Protein AF-A0A2G9UM09-F1 (afdb_monomer)

Nearest PDB structures (foldseek):
  7uai-assembly1_D  TM=9.291E-01  e=3.050E-06  Homo sapiens
  7uac-assembly1_H  TM=8.996E-01  e=2.852E-06  Homo sapiens
  7uab-assembly1_H  TM=9.029E-01  e=4.873E-06  Homo sapiens
  3vtg-assembly1_A  TM=8.984E-01  e=4.873E-06  Oryzias latipes
  3lqb-assembly1_A  TM=8.864E-01  e=7.283E-06  Danio rerio

pLDDT: mean 82.24, std 21.78, range [25.97, 97.69]

InterPro domains:
  IPR001506 Peptidase M12A [PF01400] (2-87)
  IPR001506 Peptidase M12A [PR00480] (36-51)
  IPR001506 Peptidase M12A [PR00480] (75-88)
  IPR001506 Peptidase M12A [PS51864] (1-90)
  IPR024079 Metallopeptidase, catalytic domain superfamily [G3DSA:3.40.390.10] (1-92)

Mean predicted aligned error: 9.65 Å

Radius of gyration: 18.2 Å; Cα contacts (8 Å, |Δi|>4): 212; chains: 1; bounding box: 43×42×45 Å

Organism: Teladorsagia circumcincta (NCBI:txid45464)

Secondary structure (DSSP, 8-state):
---TTGGGTEEE-GGGB-GGG-SPPP-TT---TTPPP-TT-TTSPPTTTTBS-SSS-SEEESSGGGTTTTT-SS--HHHHHHHHHHTT-GGGS-TTTS----TT-EEETTEEEEEEPPTTEESTTS-EE--TT-S--SS-------HHHHHHSS---

Solvent-accessible surface area (backbone atoms only — not comparable to full-atom values): 9422 Å² total; per-residue (Å²): 96,49,51,65,67,37,77,82,49,37,50,72,40,68,93,32,43,34,80,94,58,68,70,72,72,65,38,77,91,61,81,61,86,92,53,78,90,60,52,42,21,50,76,18,64,30,33,51,75,54,27,66,46,93,92,48,61,19,36,44,43,75,58,63,88,45,47,81,35,26,39,28,92,42,84,29,64,65,52,53,54,48,53,31,58,76,71,56,37,61,72,67,35,54,85,89,78,35,42,76,39,34,84,85,21,42,53,26,65,92,42,33,71,28,33,45,47,43,92,66,35,24,64,51,34,22,79,37,72,48,75,78,80,78,71,85,74,93,85,74,85,91,70,77,76,51,79,60,53,63,66,67,68,48,82,90,122

Foldseek 3Di:
DQALCCVVWKDFDLVFFDPVCNPRRHNPPDDQVPFDDFQQACPFAAQARGGPDPVHGRMATPPNVSNVSGNHNDHFPSNVVVVCVVVVLLVLADPVPFAAAPPPWGQDSVHRQATDEHPQFDDRRRPDGPPPVPPDDPDDDDDDPPPVNVVVPPPDD

Sequence (157 aa):
MSRQDRDKFIVLNYANFKSSYHEKPLKEGTQTFDLPYDYGSIMHYGVWSVSISKTQPAMMPFDLDYGYTLGSPFVSFIDLAMVNALYGCKEMCDSATSVDCKMRGFPNPRNCSKCVCPGGYGGDQCTERNNNHTSELPGGETGSPSDEYQKNHHPKY

Structure (mmCIF, N/CA/C/O backbone):
data_AF-A0A2G9UM09-F1
#
_entry.id   AF-A0A2G9UM09-F1
#
loop_
_atom_site.group_PDB
_atom_site.id
_atom_site.type_symbol
_atom_site.label_atom_id
_atom_site.label_alt_id
_atom_site.label_comp_id
_atom_site.label_asym_id
_atom_site.label_entity_id
_atom_site.label_seq_id
_atom_site.pdbx_PDB_ins_code
_atom_site.Cartn_x
_atom_site.Cartn_y
_atom_site.Cartn_z
_atom_site.occupancy
_atom_site.B_iso_or_equiv
_atom_site.auth_seq_id
_atom_site.auth_comp_id
_atom_site.auth_asym_id
_atom_site.auth_atom_id
_atom_site.pdbx_PDB_model_num
ATOM 1 N N . MET A 1 1 ? 9.359 -4.436 -3.159 1.00 77.00 1 MET A N 1
ATOM 2 C CA . MET A 1 1 ? 9.886 -5.250 -4.287 1.00 77.00 1 MET A CA 1
ATOM 3 C C . MET A 1 1 ? 10.410 -6.645 -3.892 1.00 77.00 1 MET A C 1
ATOM 5 O O . MET A 1 1 ? 10.414 -7.513 -4.746 1.00 77.00 1 MET A O 1
ATOM 9 N N . SER A 1 2 ? 10.853 -6.927 -2.658 1.00 85.12 2 SER A N 1
ATOM 10 C CA . SER A 1 2 ? 11.489 -8.229 -2.321 1.00 85.12 2 SER A CA 1
ATOM 11 C C . SER A 1 2 ? 10.539 -9.348 -1.866 1.00 85.12 2 SER A C 1
ATOM 13 O O . SER A 1 2 ? 11.003 -10.433 -1.536 1.00 85.12 2 SER A O 1
ATOM 15 N N . ARG A 1 3 ? 9.219 -9.119 -1.859 1.00 88.38 3 ARG A N 1
ATOM 16 C CA . ARG A 1 3 ? 8.241 -10.141 -1.452 1.00 88.38 3 ARG A CA 1
ATOM 17 C C . ARG A 1 3 ? 8.334 -11.397 -2.327 1.00 88.38 3 ARG A C 1
ATOM 19 O O . ARG A 1 3 ? 8.540 -11.301 -3.541 1.00 88.38 3 ARG A O 1
ATOM 26 N N . GLN A 1 4 ? 8.109 -12.559 -1.716 1.00 89.12 4 GLN A N 1
ATOM 27 C CA . GLN A 1 4 ? 8.103 -13.858 -2.400 1.00 89.12 4 GLN A CA 1
ATOM 28 C C . GLN A 1 4 ? 7.100 -13.948 -3.560 1.00 89.12 4 GLN A C 1
ATOM 30 O O . GLN A 1 4 ? 7.373 -14.593 -4.570 1.00 89.12 4 GLN A O 1
ATOM 35 N N . ASP A 1 5 ? 5.966 -13.258 -3.443 1.00 90.31 5 ASP A N 1
ATOM 36 C CA . ASP A 1 5 ? 4.862 -13.264 -4.400 1.00 90.31 5 ASP A CA 1
ATOM 37 C C . ASP A 1 5 ? 4.930 -12.134 -5.441 1.00 90.31 5 ASP A C 1
ATOM 39 O O . ASP A 1 5 ? 4.023 -12.027 -6.263 1.00 90.31 5 ASP A O 1
ATOM 43 N N . ARG A 1 6 ? 6.001 -11.320 -5.463 1.00 92.12 6 ARG A N 1
ATOM 44 C CA . ARG A 1 6 ? 6.117 -10.145 -6.354 1.00 92.12 6 ARG A CA 1
ATOM 45 C C . ARG A 1 6 ? 5.910 -10.467 -7.836 1.00 92.12 6 ARG A C 1
ATOM 47 O O . ARG A 1 6 ? 5.383 -9.638 -8.565 1.00 92.12 6 ARG A O 1
ATOM 54 N N . ASP A 1 7 ? 6.316 -11.659 -8.277 1.00 92.44 7 ASP A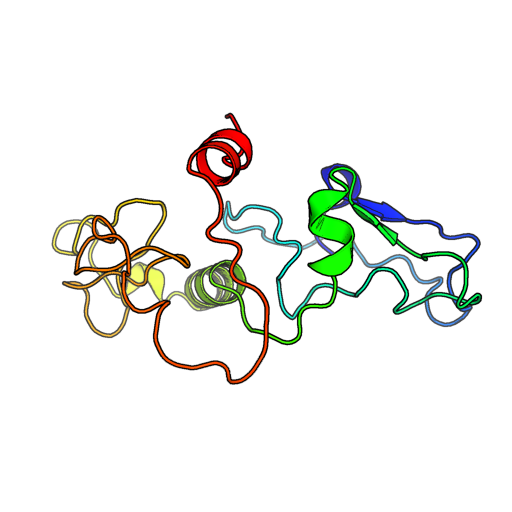 N 1
ATOM 55 C CA . ASP A 1 7 ? 6.273 -12.057 -9.690 1.00 92.44 7 ASP A CA 1
ATOM 56 C C . ASP A 1 7 ? 4.827 -12.281 -10.177 1.00 92.44 7 ASP A C 1
ATOM 58 O O . ASP A 1 7 ? 4.611 -12.517 -11.360 1.00 92.44 7 ASP A O 1
ATOM 62 N N . LYS A 1 8 ? 3.829 -12.198 -9.282 1.00 94.25 8 LYS A N 1
ATOM 63 C CA . LYS A 1 8 ? 2.400 -12.127 -9.628 1.00 94.25 8 LYS A CA 1
ATOM 64 C C . LYS A 1 8 ? 1.930 -10.705 -9.965 1.00 94.25 8 LYS A C 1
ATOM 66 O O . LYS A 1 8 ? 0.837 -10.550 -10.494 1.00 94.25 8 LYS A O 1
ATOM 71 N N . PHE A 1 9 ? 2.720 -9.684 -9.630 1.00 95.44 9 PHE A N 1
ATOM 72 C CA . PHE A 1 9 ? 2.327 -8.270 -9.666 1.00 95.44 9 PHE A CA 1
ATOM 73 C C . PHE A 1 9 ? 3.230 -7.429 -10.570 1.00 95.44 9 PHE A C 1
ATOM 75 O O . PHE A 1 9 ? 2.759 -6.493 -11.210 1.00 95.44 9 PHE A O 1
ATOM 82 N N . ILE A 1 10 ? 4.520 -7.765 -10.642 1.00 95.00 10 ILE A N 1
ATOM 83 C CA . ILE A 1 10 ? 5.506 -7.041 -11.445 1.00 95.00 10 ILE A CA 1
ATOM 84 C C . ILE A 1 10 ? 6.345 -7.987 -12.305 1.00 95.00 10 ILE A C 1
ATOM 86 O O . ILE A 1 10 ? 6.653 -9.114 -11.916 1.00 95.00 10 ILE A O 1
ATOM 90 N N . VAL A 1 11 ? 6.796 -7.475 -13.446 1.00 94.25 11 VAL A N 1
ATOM 91 C CA . VAL A 1 11 ? 7.838 -8.069 -14.282 1.00 94.25 11 VAL A CA 1
ATOM 92 C C . VAL A 1 11 ? 9.149 -7.305 -14.097 1.00 94.25 11 VAL A C 1
ATOM 94 O O . VAL A 1 11 ? 9.160 -6.078 -13.992 1.00 94.25 11 VAL A O 1
ATOM 97 N N . LEU A 1 12 ? 10.265 -8.036 -14.052 1.00 92.69 12 LEU A N 1
ATOM 98 C CA . LEU A 1 12 ? 11.612 -7.479 -13.920 1.00 92.69 12 LEU A CA 1
ATOM 99 C C . LEU A 1 12 ? 12.404 -7.687 -15.214 1.00 92.69 12 LEU A C 1
ATOM 101 O O . LEU A 1 12 ? 12.594 -8.816 -15.664 1.00 92.69 12 LEU A O 1
ATOM 105 N N . ASN A 1 13 ? 12.919 -6.599 -15.780 1.00 92.62 13 ASN A N 1
ATOM 106 C CA . ASN A 1 13 ? 13.828 -6.613 -16.918 1.00 92.62 13 ASN A CA 1
ATOM 107 C C . ASN A 1 13 ? 15.283 -6.658 -16.433 1.00 92.62 13 ASN A C 1
ATOM 109 O O . ASN A 1 13 ? 15.979 -5.642 -16.397 1.00 92.62 13 ASN A O 1
ATOM 113 N N . TYR A 1 14 ? 15.750 -7.855 -16.071 1.00 90.69 14 TYR A N 1
ATOM 114 C CA . TYR A 1 14 ? 17.112 -8.069 -15.569 1.00 90.69 14 TYR A CA 1
ATOM 115 C C . TYR A 1 14 ? 18.214 -7.633 -16.546 1.00 90.69 14 TYR A C 1
ATOM 117 O O . TYR A 1 14 ? 19.297 -7.262 -16.099 1.00 90.69 14 TYR A O 1
ATOM 125 N N . ALA A 1 15 ? 17.953 -7.630 -17.859 1.00 92.12 15 ALA A N 1
ATOM 126 C CA . ALA A 1 15 ? 18.914 -7.160 -18.859 1.00 92.12 15 ALA A CA 1
ATOM 127 C C . ALA A 1 15 ? 19.201 -5.652 -18.748 1.00 92.12 15 ALA A C 1
ATOM 129 O O . ALA A 1 15 ? 20.229 -5.179 -19.223 1.00 92.12 15 ALA A O 1
ATOM 130 N N . ASN A 1 16 ? 18.308 -4.900 -18.102 1.00 93.00 16 ASN A N 1
ATOM 131 C CA . ASN A 1 16 ? 18.447 -3.468 -17.877 1.00 93.00 16 ASN A CA 1
ATOM 132 C C . ASN A 1 16 ? 18.856 -3.135 -16.430 1.00 93.00 16 ASN A C 1
ATOM 134 O O . ASN A 1 16 ? 18.804 -1.974 -16.044 1.00 93.00 16 ASN A O 1
ATOM 138 N N . PHE A 1 17 ? 19.248 -4.105 -15.601 1.00 92.50 17 PHE A N 1
ATOM 139 C CA . PHE A 1 17 ? 19.696 -3.827 -14.232 1.00 92.50 17 PHE A CA 1
ATOM 140 C C . PHE A 1 17 ? 21.153 -3.369 -14.222 1.00 92.50 17 PHE A C 1
ATOM 142 O O . PHE A 1 17 ? 22.003 -3.995 -14.847 1.00 92.50 17 PHE A O 1
ATOM 149 N N . LYS A 1 18 ? 21.463 -2.305 -13.471 1.00 91.44 18 LYS A N 1
ATOM 150 C CA . LYS A 1 18 ? 22.853 -1.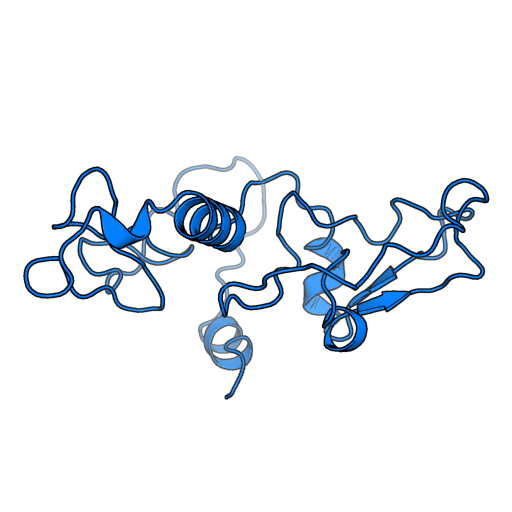912 -13.189 1.00 91.44 18 LYS A CA 1
ATOM 151 C C . LYS A 1 18 ? 23.607 -3.072 -12.538 1.00 91.44 18 LYS A C 1
ATOM 153 O O . LYS A 1 18 ? 23.037 -3.806 -11.732 1.00 91.44 18 LYS A O 1
ATOM 158 N N . SER A 1 19 ? 24.909 -3.166 -12.813 1.00 87.62 19 SER A N 1
ATOM 159 C CA . SER A 1 19 ? 25.723 -4.305 -12.380 1.00 87.62 19 SER A CA 1
ATOM 160 C C . SER A 1 19 ? 25.715 -4.546 -10.866 1.00 87.62 19 SER A C 1
ATOM 162 O O . SER A 1 19 ? 25.725 -5.689 -10.415 1.00 87.62 19 SER A O 1
ATOM 164 N N . SER A 1 20 ? 25.601 -3.473 -10.081 1.00 86.44 20 SER A N 1
ATOM 165 C CA . SER A 1 20 ? 25.491 -3.501 -8.618 1.00 86.44 20 SER A CA 1
ATOM 166 C C . SER A 1 20 ? 24.198 -4.132 -8.075 1.00 86.44 20 SER A C 1
ATOM 168 O O . SER A 1 20 ? 24.083 -4.301 -6.869 1.00 86.44 20 SER A O 1
ATOM 170 N N . TYR A 1 21 ? 23.219 -4.453 -8.928 1.00 81.25 21 TYR A N 1
ATOM 171 C CA . TYR A 1 21 ? 21.916 -5.020 -8.550 1.00 81.25 21 TYR A CA 1
ATOM 172 C C . TYR A 1 21 ? 21.684 -6.426 -9.132 1.00 81.25 21 TYR A C 1
ATOM 174 O O . TYR A 1 21 ? 20.551 -6.906 -9.150 1.00 81.25 21 TYR A O 1
ATOM 182 N N . HIS A 1 22 ? 22.728 -7.101 -9.633 1.00 71.38 22 HIS A N 1
ATOM 183 C CA . HIS A 1 22 ? 22.598 -8.471 -10.150 1.00 71.38 22 HIS A CA 1
ATOM 184 C C . HIS A 1 22 ? 22.397 -9.527 -9.060 1.00 71.38 22 HIS A C 1
ATOM 186 O O . HIS A 1 22 ? 21.926 -10.626 -9.368 1.00 71.38 22 HIS A O 1
ATOM 192 N N . GLU A 1 23 ? 22.697 -9.209 -7.798 1.00 67.38 23 GLU A N 1
ATOM 193 C CA . GLU A 1 23 ? 22.243 -10.033 -6.684 1.00 67.38 23 GLU A CA 1
ATOM 194 C C . GLU A 1 23 ? 20.715 -10.012 -6.661 1.00 67.38 23 GLU A C 1
ATOM 196 O O . GLU A 1 23 ? 20.075 -8.984 -6.424 1.00 67.38 23 GLU A O 1
ATOM 201 N N . LYS A 1 24 ? 20.111 -11.162 -6.980 1.00 64.06 24 LYS A N 1
ATOM 202 C CA . LYS A 1 24 ? 18.657 -11.297 -6.964 1.00 64.06 24 LYS A CA 1
ATOM 203 C C . LYS A 1 24 ? 18.180 -10.974 -5.546 1.00 64.06 24 LYS A C 1
ATOM 205 O O . LYS A 1 24 ? 18.653 -11.623 -4.614 1.00 64.06 24 LYS A O 1
ATOM 210 N N . PRO A 1 25 ? 17.213 -10.054 -5.371 1.00 63.38 25 PRO A N 1
ATOM 211 C CA . PRO A 1 25 ? 16.612 -9.832 -4.068 1.00 63.38 25 PRO A CA 1
ATOM 212 C C . PRO A 1 25 ? 16.091 -11.169 -3.549 1.00 63.38 25 PRO A C 1
ATOM 214 O O . PRO A 1 25 ? 15.274 -11.810 -4.232 1.00 63.38 25 PRO A O 1
ATOM 217 N N . LEU A 1 26 ? 16.600 -11.586 -2.386 1.00 64.00 26 LEU A N 1
ATOM 218 C CA . LEU A 1 26 ? 16.153 -12.786 -1.690 1.00 64.00 26 LEU A CA 1
ATOM 219 C C . LEU A 1 26 ? 14.626 -12.732 -1.580 1.00 64.00 26 LEU A C 1
ATOM 221 O O . LEU A 1 26 ? 14.062 -11.745 -1.110 1.00 64.00 26 LEU A O 1
ATOM 225 N N . LYS A 1 27 ? 13.963 -13.769 -2.095 1.00 65.62 27 LYS A N 1
ATOM 226 C CA . LYS A 1 27 ? 12.508 -13.941 -1.975 1.00 65.62 27 LYS A CA 1
ATOM 227 C C . LYS A 1 27 ? 12.131 -14.607 -0.653 1.00 65.62 27 LYS A C 1
ATOM 229 O O . LYS A 1 27 ? 11.023 -14.414 -0.156 1.00 65.62 27 LYS A O 1
ATOM 234 N N . GLU A 1 28 ? 13.042 -15.412 -0.118 1.00 63.62 28 GLU A N 1
ATOM 235 C CA . GLU A 1 28 ? 12.813 -16.253 1.050 1.00 63.62 28 GLU A CA 1
ATOM 236 C C . GLU A 1 28 ? 12.833 -15.441 2.349 1.00 63.62 28 GLU A C 1
ATOM 238 O O . GLU A 1 28 ? 13.508 -14.418 2.452 1.00 63.62 28 GLU A O 1
ATOM 243 N N . GLY A 1 29 ? 12.056 -15.892 3.337 1.00 67.62 29 GLY A N 1
ATOM 244 C CA . GLY A 1 29 ? 11.973 -15.263 4.659 1.00 67.62 29 GLY A CA 1
ATOM 245 C C . GLY A 1 29 ? 11.045 -14.046 4.758 1.00 67.62 29 GLY A C 1
ATOM 246 O O . GLY A 1 29 ? 10.992 -13.420 5.813 1.00 67.62 29 GLY A O 1
ATOM 247 N N . THR A 1 30 ? 10.291 -13.702 3.705 1.00 73.38 30 THR A N 1
ATOM 248 C CA . THR A 1 30 ? 9.344 -12.572 3.751 1.00 73.38 30 THR A CA 1
ATOM 249 C C . THR A 1 30 ? 7.980 -12.992 4.308 1.00 73.38 30 THR A C 1
ATOM 251 O O . THR A 1 30 ? 7.281 -13.816 3.719 1.00 73.38 30 THR A O 1
ATOM 254 N N . GLN A 1 31 ? 7.576 -12.407 5.440 1.00 81.19 31 GLN A N 1
ATOM 255 C CA . GLN A 1 31 ? 6.213 -12.528 5.966 1.00 81.19 31 GLN A CA 1
ATOM 256 C C . GLN A 1 31 ? 5.319 -11.465 5.324 1.00 81.19 31 GLN A C 1
ATOM 258 O O . GLN A 1 31 ? 5.655 -10.282 5.309 1.00 81.19 31 GLN A O 1
ATOM 263 N N . THR A 1 32 ? 4.184 -11.886 4.769 1.00 86.19 32 THR A N 1
ATOM 264 C CA . THR A 1 32 ? 3.226 -10.979 4.121 1.00 86.19 32 THR A CA 1
ATOM 265 C C . THR A 1 32 ? 2.166 -10.457 5.086 1.00 86.19 32 THR A C 1
ATOM 267 O O . THR A 1 32 ? 1.508 -9.475 4.757 1.00 86.19 32 THR A O 1
ATOM 270 N N . PHE A 1 33 ? 1.998 -11.091 6.254 1.00 89.81 33 PHE A N 1
ATOM 271 C CA . PHE A 1 33 ? 0.944 -10.787 7.236 1.00 89.81 33 PHE A CA 1
ATOM 272 C C . PHE A 1 33 ? -0.466 -10.747 6.622 1.00 89.81 33 PHE A C 1
ATOM 274 O O . PHE A 1 33 ? -1.298 -9.939 7.033 1.00 89.81 33 PHE A O 1
ATOM 281 N N . ASP A 1 34 ? -0.694 -11.560 5.584 1.00 89.19 34 ASP A N 1
ATOM 282 C CA . ASP A 1 34 ? -1.915 -11.577 4.766 1.00 89.19 34 ASP A CA 1
ATOM 283 C C . ASP A 1 34 ? -2.290 -10.215 4.150 1.00 89.19 34 ASP A C 1
ATOM 285 O O . ASP A 1 34 ? -3.432 -9.969 3.762 1.00 89.19 34 ASP A O 1
ATOM 289 N N . LEU A 1 35 ? -1.308 -9.319 4.010 1.00 92.25 35 LEU A N 1
ATOM 290 C CA . LEU A 1 35 ? -1.479 -8.016 3.381 1.00 92.25 35 LEU A CA 1
ATOM 291 C C . LEU A 1 35 ? -1.274 -8.101 1.857 1.00 92.25 35 LEU A C 1
ATOM 293 O O . LEU A 1 35 ? -0.359 -8.795 1.378 1.00 92.25 35 LEU A O 1
ATOM 297 N N . PRO A 1 36 ? -2.076 -7.359 1.069 1.00 93.44 36 PRO A N 1
ATOM 298 C CA . PRO A 1 36 ? -1.942 -7.316 -0.383 1.00 93.44 36 PRO A CA 1
ATOM 299 C C . PRO A 1 36 ? -0.593 -6.730 -0.812 1.00 93.44 36 PRO A C 1
ATOM 301 O O . PRO A 1 36 ? 0.097 -6.063 -0.037 1.00 93.44 36 PRO A O 1
ATOM 304 N N . TYR A 1 37 ? -0.208 -6.995 -2.059 1.00 94.50 37 TYR A N 1
ATOM 305 C CA . TYR A 1 37 ? 0.934 -6.322 -2.666 1.00 94.50 37 TYR A CA 1
ATOM 306 C C . TYR A 1 37 ? 0.611 -4.843 -2.857 1.00 94.50 37 TYR A C 1
ATOM 308 O O . TYR A 1 37 ? -0.426 -4.508 -3.425 1.00 94.50 37 TYR A O 1
ATOM 316 N N . ASP A 1 38 ? 1.495 -3.974 -2.384 1.00 95.50 38 ASP A N 1
ATOM 317 C CA . ASP A 1 38 ? 1.289 -2.536 -2.439 1.00 95.50 38 ASP A CA 1
ATOM 318 C C . ASP A 1 38 ? 2.310 -1.880 -3.369 1.00 95.50 38 ASP A C 1
ATOM 320 O O . ASP A 1 38 ? 3.502 -1.795 -3.057 1.00 95.50 38 ASP A O 1
ATOM 324 N N . TYR A 1 39 ? 1.833 -1.429 -4.531 1.00 95.88 39 TYR A N 1
ATOM 325 C CA . TYR A 1 39 ? 2.642 -0.687 -5.495 1.00 95.88 39 TYR A CA 1
ATOM 326 C C . TYR A 1 39 ? 3.082 0.676 -4.946 1.00 95.88 39 TYR A C 1
ATOM 328 O O . TYR A 1 39 ? 4.151 1.151 -5.317 1.00 95.88 39 TYR A O 1
ATOM 336 N N . GLY A 1 40 ? 2.278 1.281 -4.063 1.00 95.25 40 GLY A N 1
ATOM 337 C CA . GLY A 1 40 ? 2.492 2.615 -3.496 1.00 95.25 40 GLY A CA 1
ATOM 338 C C . GLY A 1 40 ? 3.216 2.623 -2.156 1.00 95.25 40 GLY A C 1
ATOM 339 O O . GLY A 1 40 ? 3.328 3.683 -1.544 1.00 95.25 40 GLY A O 1
ATOM 340 N N . SER A 1 41 ? 3.702 1.465 -1.710 1.00 95.81 41 SER A N 1
ATOM 341 C CA . SER A 1 41 ? 4.533 1.345 -0.515 1.00 95.81 41 SER A CA 1
ATOM 342 C C . SER A 1 41 ? 5.811 2.165 -0.671 1.00 95.81 41 SER A C 1
ATOM 344 O O . SER A 1 41 ? 6.478 2.093 -1.709 1.00 95.81 41 SER A O 1
ATOM 346 N N . ILE A 1 42 ? 6.220 2.851 0.400 1.00 95.81 42 ILE A N 1
ATOM 347 C CA . ILE A 1 42 ? 7.506 3.568 0.455 1.00 95.81 42 ILE A CA 1
ATOM 348 C C . ILE A 1 42 ? 8.705 2.624 0.265 1.00 95.81 42 ILE A C 1
ATOM 350 O O . ILE A 1 42 ? 9.802 3.030 -0.118 1.00 95.81 42 ILE A O 1
ATOM 354 N N . MET A 1 43 ? 8.492 1.330 0.509 1.00 93.50 43 MET A N 1
ATOM 355 C CA . MET A 1 43 ? 9.486 0.271 0.358 1.00 93.50 43 MET A CA 1
ATOM 356 C C . MET A 1 43 ? 9.539 -0.294 -1.070 1.00 93.50 43 MET A C 1
ATOM 358 O O . MET A 1 43 ? 10.285 -1.247 -1.347 1.00 93.50 43 MET A O 1
ATOM 362 N N . HIS A 1 44 ? 8.731 0.231 -1.994 1.00 94.81 44 HIS A N 1
ATOM 363 C CA . HIS A 1 44 ? 8.737 -0.191 -3.383 1.00 94.81 44 HIS A CA 1
ATOM 364 C C . HIS A 1 44 ? 9.640 0.702 -4.238 1.00 94.81 44 HIS A C 1
ATOM 366 O O . HIS A 1 44 ? 9.497 1.916 -4.269 1.00 94.81 44 HIS A O 1
ATOM 372 N N . TYR A 1 45 ? 10.550 0.096 -5.004 1.00 93.56 45 TYR A N 1
ATOM 373 C CA . TYR A 1 45 ? 11.314 0.820 -6.018 1.00 93.56 45 TYR A CA 1
ATOM 374 C C . TYR A 1 45 ? 10.423 1.326 -7.155 1.00 93.56 45 TYR A C 1
ATOM 376 O O . TYR A 1 45 ? 9.445 0.677 -7.524 1.00 93.56 45 TYR A O 1
ATOM 384 N N . GLY A 1 46 ? 10.794 2.470 -7.724 1.00 94.69 46 GLY A N 1
ATOM 385 C CA . GLY A 1 46 ? 10.166 2.997 -8.927 1.00 94.69 46 GLY A CA 1
ATOM 386 C C . GLY A 1 46 ? 10.578 2.210 -10.167 1.00 94.69 46 GLY A C 1
ATOM 387 O O . GLY A 1 46 ? 11.607 1.525 -10.181 1.00 94.69 46 GLY A O 1
ATOM 388 N N . VAL A 1 47 ? 9.806 2.359 -11.245 1.00 95.00 47 VAL A N 1
ATOM 389 C CA . VAL A 1 47 ? 9.999 1.589 -12.490 1.00 95.00 47 VAL A CA 1
ATOM 390 C C . VAL A 1 47 ? 11.401 1.748 -13.103 1.00 95.00 47 VAL A C 1
ATOM 392 O O . VAL A 1 47 ? 11.901 0.822 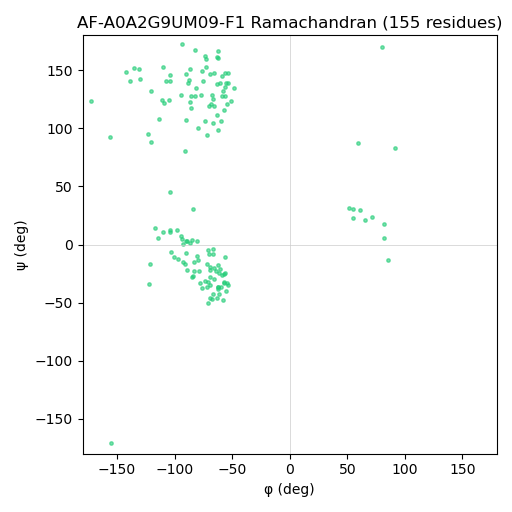-13.745 1.00 95.00 47 VAL A O 1
ATOM 395 N N . TRP A 1 48 ? 12.088 2.869 -12.835 1.00 94.56 48 TRP A N 1
ATOM 396 C CA . TRP A 1 48 ? 13.449 3.135 -13.317 1.00 94.56 48 TRP A CA 1
ATOM 397 C C . TRP A 1 48 ? 14.576 2.965 -12.283 1.00 94.56 48 TRP A C 1
ATOM 399 O O . TRP A 1 48 ? 15.737 3.045 -12.686 1.00 94.56 48 TRP A O 1
ATOM 409 N N . SER A 1 49 ? 14.303 2.719 -10.994 1.00 90.94 49 SER A N 1
ATOM 410 C CA . SER A 1 49 ? 15.288 2.902 -9.902 1.00 90.94 49 SER A CA 1
ATOM 411 C C . SER A 1 49 ? 16.631 2.178 -10.093 1.00 90.94 49 SER A C 1
ATOM 413 O O . SER A 1 49 ? 17.675 2.712 -9.720 1.00 90.94 49 SER A O 1
ATOM 415 N N . VAL A 1 50 ? 16.627 0.989 -10.701 1.00 90.81 50 VAL A N 1
ATOM 416 C CA . VAL A 1 50 ? 17.829 0.151 -10.892 1.00 90.81 50 VAL A CA 1
ATOM 417 C C . VAL A 1 50 ? 18.291 0.065 -12.352 1.00 90.81 50 VAL A C 1
ATOM 419 O O . VAL A 1 50 ? 19.160 -0.742 -12.677 1.00 90.81 50 VAL A O 1
ATOM 422 N N . SER A 1 51 ? 17.729 0.896 -13.233 1.00 93.50 51 SER A N 1
ATOM 423 C CA . SER A 1 51 ? 17.922 0.788 -14.685 1.00 93.50 51 SER A CA 1
ATOM 424 C C . SER A 1 51 ? 19.297 1.278 -15.144 1.00 93.50 51 SER A C 1
ATOM 426 O O . SER A 1 51 ? 19.775 2.309 -14.667 1.00 93.50 51 SER A O 1
ATOM 428 N N . ILE A 1 52 ? 19.913 0.593 -16.113 1.00 94.38 52 ILE A N 1
ATOM 429 C CA . ILE A 1 52 ? 21.079 1.093 -16.862 1.00 94.38 52 ILE A CA 1
ATOM 430 C C . ILE A 1 52 ? 20.628 2.222 -17.791 1.00 94.38 52 ILE A C 1
ATOM 432 O O . ILE A 1 52 ? 21.215 3.304 -17.799 1.00 94.38 52 ILE A O 1
ATOM 436 N N . SER A 1 53 ? 19.567 1.973 -18.562 1.00 91.88 53 SER A N 1
ATOM 437 C CA . SER A 1 53 ? 18.977 2.959 -19.460 1.00 91.88 53 SER A CA 1
ATOM 438 C C . SER A 1 53 ? 17.922 3.802 -18.748 1.00 91.88 53 SER A C 1
ATOM 440 O O . SER A 1 53 ? 17.083 3.280 -18.019 1.00 91.88 53 SER A O 1
ATOM 442 N N . LYS A 1 54 ? 17.900 5.110 -19.025 1.00 84.12 54 LYS A N 1
ATOM 443 C CA . LYS A 1 54 ? 16.824 6.010 -18.574 1.00 84.12 54 LYS A CA 1
ATOM 444 C C . LYS A 1 54 ? 15.561 5.925 -19.436 1.00 84.12 54 LYS A C 1
ATOM 446 O O . LYS A 1 54 ? 14.530 6.450 -19.042 1.00 84.12 54 LYS A O 1
ATOM 451 N N . THR A 1 55 ? 15.638 5.295 -20.607 1.00 90.06 55 THR A N 1
ATOM 452 C CA . THR A 1 55 ? 14.519 5.204 -21.561 1.00 90.06 55 THR A CA 1
ATOM 453 C C . THR A 1 55 ? 13.790 3.869 -21.508 1.00 90.06 55 THR A C 1
ATOM 455 O O . THR A 1 55 ? 12.723 3.737 -22.097 1.00 90.06 55 THR A O 1
ATOM 458 N N . GLN A 1 56 ? 14.338 2.879 -20.800 1.00 92.69 56 GLN A N 1
ATOM 459 C CA . GLN A 1 56 ? 13.711 1.575 -20.610 1.00 92.69 56 GLN A CA 1
ATOM 460 C C . GLN A 1 56 ? 13.503 1.337 -19.112 1.00 92.69 56 GLN A C 1
ATOM 462 O O . GLN A 1 56 ? 14.443 1.552 -18.345 1.00 92.69 56 GLN A O 1
ATOM 467 N N . PRO A 1 57 ? 12.309 0.910 -18.671 1.00 93.88 57 PRO A N 1
ATOM 468 C CA . PRO A 1 57 ? 12.078 0.564 -17.275 1.00 93.88 57 PRO A CA 1
ATOM 469 C C . PRO A 1 57 ? 12.833 -0.721 -16.902 1.00 93.88 57 PRO A C 1
ATOM 471 O O . PRO A 1 57 ? 13.020 -1.629 -17.719 1.00 93.88 57 PRO A O 1
ATOM 474 N N . ALA A 1 58 ? 13.285 -0.800 -15.654 1.00 93.56 58 ALA A N 1
ATOM 475 C CA . ALA A 1 58 ? 13.826 -2.022 -15.067 1.00 93.56 58 ALA A CA 1
ATOM 476 C C . ALA A 1 58 ? 12.710 -2.918 -14.518 1.00 93.56 58 ALA A C 1
ATOM 478 O O . ALA A 1 58 ? 12.863 -4.135 -14.471 1.00 93.56 58 ALA A O 1
ATOM 479 N N . MET A 1 59 ? 11.580 -2.344 -14.117 1.00 93.25 59 MET A N 1
ATOM 480 C CA . MET A 1 59 ? 10.425 -3.095 -13.637 1.00 93.25 59 MET A CA 1
ATOM 481 C C . MET A 1 59 ? 9.131 -2.455 -14.110 1.00 93.25 59 MET A C 1
ATOM 483 O O . MET A 1 59 ? 9.071 -1.238 -14.245 1.00 93.25 59 MET A O 1
ATOM 487 N N . MET A 1 60 ? 8.109 -3.271 -14.334 1.00 95.31 60 MET A N 1
ATOM 488 C CA . MET A 1 60 ? 6.774 -2.814 -14.715 1.00 95.31 60 MET A CA 1
ATOM 489 C C . MET A 1 60 ? 5.719 -3.620 -13.957 1.00 95.31 60 MET A C 1
ATOM 491 O O . MET A 1 60 ? 5.907 -4.826 -13.788 1.00 95.31 60 MET A O 1
ATOM 495 N N . PRO A 1 61 ? 4.622 -2.999 -13.501 1.00 96.12 61 PRO A N 1
ATOM 496 C CA . PRO A 1 61 ? 3.479 -3.737 -12.989 1.00 96.12 61 PRO A CA 1
ATOM 497 C C . PRO A 1 61 ? 2.722 -4.402 -14.144 1.00 96.12 61 PRO A C 1
ATOM 499 O O . PRO A 1 61 ? 2.764 -3.918 -15.276 1.00 96.12 61 PRO A O 1
ATOM 502 N N . PHE A 1 62 ? 2.040 -5.515 -13.873 1.00 96.62 62 PHE A N 1
ATOM 503 C CA . PHE A 1 62 ? 1.137 -6.115 -14.865 1.00 96.62 62 PHE A CA 1
ATOM 504 C C . PHE A 1 62 ? -0.096 -5.248 -15.108 1.00 96.62 62 PHE A C 1
ATOM 506 O O . PHE A 1 62 ? -0.578 -5.168 -16.234 1.00 96.62 62 PHE A O 1
ATOM 513 N N . ASP A 1 63 ? -0.576 -4.590 -14.056 1.00 95.62 63 ASP A N 1
ATOM 514 C CA . ASP A 1 63 ? -1.599 -3.561 -14.158 1.00 95.62 63 ASP A CA 1
ATOM 515 C C . ASP A 1 63 ? -0.920 -2.200 -14.360 1.00 95.62 63 ASP A C 1
ATOM 517 O O . ASP A 1 63 ? -0.265 -1.664 -13.461 1.00 95.62 63 ASP A O 1
ATOM 521 N N . LEU A 1 64 ? -1.029 -1.681 -15.584 1.00 93.56 64 LEU A N 1
ATOM 522 C CA . LEU A 1 64 ? -0.296 -0.502 -16.036 1.00 93.56 64 LEU A CA 1
ATOM 523 C C . LEU A 1 64 ? -0.758 0.793 -15.359 1.00 93.56 64 LEU A C 1
ATOM 525 O O . LEU A 1 64 ? 0.036 1.736 -15.308 1.00 93.56 64 LEU A O 1
ATOM 529 N N . ASP A 1 65 ? -1.958 0.824 -14.771 1.00 94.50 65 ASP A N 1
ATOM 530 C CA . ASP A 1 65 ? -2.454 1.987 -14.022 1.00 94.50 65 ASP A CA 1
ATOM 531 C C . ASP A 1 65 ? -1.555 2.299 -12.811 1.00 94.50 65 ASP A C 1
ATOM 533 O O . ASP A 1 65 ? -1.433 3.448 -12.385 1.00 94.50 65 ASP A O 1
ATOM 537 N N . TYR A 1 66 ? -0.829 1.295 -12.303 1.00 94.94 66 TYR A N 1
ATOM 538 C CA . TYR A 1 66 ? 0.096 1.438 -11.176 1.00 94.94 66 TYR A CA 1
ATOM 539 C C . TYR A 1 66 ? 1.534 1.800 -11.571 1.00 94.94 66 TYR A C 1
ATOM 541 O O . TYR A 1 66 ? 2.404 1.899 -10.700 1.00 94.94 66 TYR A O 1
ATOM 549 N N . GLY A 1 67 ? 1.823 2.016 -12.860 1.00 92.88 67 GLY A N 1
ATOM 550 C CA . GLY A 1 67 ? 3.178 2.318 -13.339 1.00 92.88 67 GLY A CA 1
ATOM 551 C C . GLY A 1 67 ? 3.812 3.527 -12.641 1.00 92.88 67 GLY A C 1
ATOM 552 O O . GLY A 1 67 ? 4.982 3.481 -12.266 1.00 92.88 67 GLY A O 1
ATOM 553 N N . TYR A 1 68 ? 3.018 4.574 -12.398 1.00 91.06 68 TYR A N 1
ATOM 554 C CA . TYR A 1 68 ? 3.447 5.788 -11.690 1.00 91.06 68 TYR A CA 1
ATOM 555 C C . TYR A 1 68 ? 3.246 5.731 -10.170 1.00 91.06 68 TYR A C 1
ATOM 557 O O . TYR A 1 68 ? 3.694 6.627 -9.460 1.00 91.06 68 TYR A O 1
ATOM 565 N N . THR A 1 69 ? 2.588 4.692 -9.656 1.00 95.12 69 THR A N 1
ATOM 566 C CA . THR A 1 69 ? 2.428 4.471 -8.211 1.00 95.12 69 THR A CA 1
ATOM 567 C C . THR A 1 69 ? 3.703 3.893 -7.592 1.00 95.12 69 THR A C 1
ATOM 569 O O . THR A 1 69 ? 4.048 4.196 -6.450 1.00 95.12 69 THR A O 1
ATOM 572 N N . LEU A 1 70 ? 4.426 3.083 -8.366 1.00 94.62 70 LEU A N 1
ATOM 573 C CA . LEU A 1 70 ? 5.715 2.510 -7.997 1.00 94.62 70 LEU A CA 1
ATOM 574 C C . LEU A 1 70 ? 6.749 3.591 -7.666 1.00 94.62 70 LEU A C 1
ATOM 576 O O . LEU A 1 70 ? 6.983 4.504 -8.456 1.00 94.62 70 LEU A O 1
ATOM 580 N N . GLY A 1 71 ? 7.454 3.435 -6.543 1.00 93.44 71 GLY A N 1
ATOM 581 C CA . GLY A 1 71 ? 8.442 4.426 -6.101 1.00 93.44 71 GLY A CA 1
ATOM 582 C C . GLY A 1 71 ? 7.838 5.616 -5.358 1.00 93.44 71 GLY A C 1
ATOM 583 O O . GLY A 1 71 ? 8.497 6.649 -5.252 1.00 93.44 71 GLY A O 1
ATOM 584 N N . SER A 1 72 ? 6.604 5.479 -4.867 1.00 94.81 72 SER A N 1
ATOM 585 C CA . SER A 1 72 ? 5.954 6.450 -3.985 1.00 94.81 72 SER A CA 1
ATOM 586 C C . SER A 1 72 ? 6.869 6.862 -2.818 1.00 94.81 72 SER A C 1
ATOM 588 O O . SER A 1 72 ? 7.456 5.998 -2.165 1.00 94.81 72 SER A O 1
ATOM 590 N N . PRO A 1 73 ? 6.978 8.167 -2.502 1.00 95.06 73 PRO A N 1
ATOM 591 C CA . PRO A 1 73 ? 7.748 8.647 -1.357 1.00 95.06 73 PRO A CA 1
ATOM 592 C C . PRO A 1 73 ? 6.952 8.622 -0.039 1.00 95.06 73 PRO A C 1
ATOM 594 O O . PRO A 1 73 ? 7.445 9.109 0.979 1.00 95.06 73 PRO A O 1
ATOM 597 N N . PHE A 1 74 ? 5.715 8.118 -0.044 1.00 93.62 74 PHE A N 1
ATOM 598 C CA . PHE A 1 74 ? 4.801 8.184 1.096 1.00 93.62 74 PHE A CA 1
ATOM 599 C C . PHE A 1 74 ? 4.630 6.829 1.773 1.00 93.62 74 PHE A C 1
ATOM 601 O O . PHE A 1 74 ? 4.506 5.807 1.104 1.00 93.62 74 PHE A O 1
ATOM 608 N N . VAL A 1 75 ? 4.556 6.842 3.108 1.00 95.44 75 VAL A N 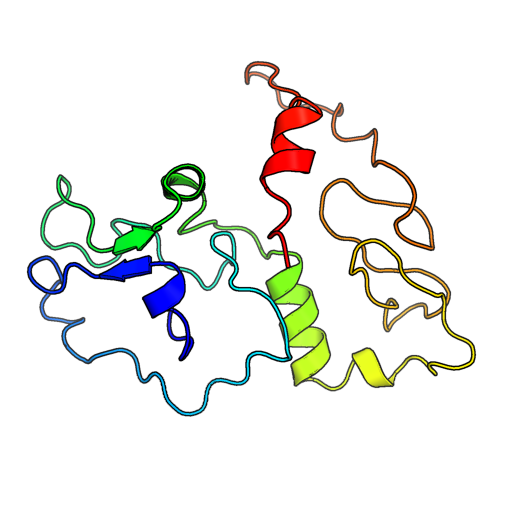1
ATOM 609 C CA . VAL A 1 75 ? 4.177 5.668 3.904 1.00 95.44 75 VAL A CA 1
ATOM 610 C C . VAL A 1 75 ? 2.724 5.329 3.604 1.00 95.44 75 VAL A C 1
ATOM 612 O O . VAL A 1 75 ? 1.829 6.143 3.840 1.00 95.44 75 VAL A O 1
ATOM 615 N N . SER A 1 76 ? 2.486 4.129 3.090 1.00 95.69 76 SER A N 1
ATOM 616 C CA . SER A 1 76 ? 1.143 3.690 2.751 1.00 95.69 76 SER A CA 1
ATOM 617 C C . SER A 1 76 ? 0.388 3.149 3.968 1.00 95.69 76 SER A C 1
ATOM 619 O O . SER A 1 76 ? 0.950 2.840 5.024 1.00 95.69 76 SER A O 1
ATOM 621 N N . PHE A 1 77 ? -0.922 2.961 3.808 1.00 96.50 77 PHE A N 1
ATOM 622 C CA . PHE A 1 77 ? -1.724 2.252 4.803 1.00 96.50 77 PHE A CA 1
ATOM 623 C C . PHE A 1 77 ? -1.227 0.811 5.028 1.00 96.50 77 PHE A C 1
ATOM 625 O O . PHE A 1 77 ? -1.234 0.326 6.159 1.00 96.50 77 PHE A O 1
ATOM 632 N N . ILE A 1 78 ? -0.769 0.132 3.970 1.00 96.19 78 ILE A N 1
ATOM 633 C CA . ILE A 1 78 ? -0.261 -1.242 4.058 1.00 96.19 78 ILE A CA 1
ATOM 634 C C . ILE A 1 78 ? 1.093 -1.283 4.770 1.00 96.19 78 ILE A C 1
ATOM 636 O O . ILE A 1 78 ? 1.308 -2.191 5.573 1.00 96.19 78 ILE A O 1
ATOM 640 N N . ASP A 1 79 ? 1.958 -0.284 4.568 1.00 96.31 79 ASP A N 1
ATOM 641 C CA . ASP A 1 79 ? 3.203 -0.133 5.332 1.00 96.31 79 ASP A CA 1
ATOM 642 C C . ASP A 1 79 ? 2.900 -0.026 6.833 1.00 96.31 79 ASP A C 1
ATOM 644 O O . ASP A 1 79 ? 3.466 -0.752 7.654 1.00 96.31 79 ASP A O 1
ATOM 648 N N . LEU A 1 80 ? 1.938 0.829 7.193 1.00 96.31 80 LEU A N 1
ATOM 649 C CA . LEU A 1 80 ? 1.517 1.001 8.579 1.00 96.31 80 LEU A CA 1
ATOM 650 C C . LEU A 1 80 ? 0.919 -0.293 9.153 1.00 96.31 80 LEU A C 1
ATOM 652 O O . LEU A 1 80 ? 1.284 -0.703 10.256 1.00 96.31 80 LEU A O 1
ATOM 656 N N . ALA A 1 81 ? 0.032 -0.965 8.416 1.00 95.94 81 ALA A N 1
ATOM 657 C CA . ALA A 1 81 ? -0.572 -2.226 8.843 1.00 95.94 81 ALA A CA 1
ATOM 658 C C . ALA A 1 81 ? 0.472 -3.341 9.037 1.00 95.94 81 ALA A C 1
ATOM 660 O O . ALA A 1 81 ? 0.341 -4.148 9.961 1.00 95.94 81 ALA A O 1
ATOM 661 N N . MET A 1 82 ? 1.505 -3.376 8.188 1.00 95.06 82 MET A N 1
ATOM 662 C CA . MET A 1 82 ? 2.598 -4.345 8.257 1.00 95.06 82 MET A CA 1
ATOM 663 C C . MET A 1 82 ? 3.457 -4.129 9.500 1.00 95.06 82 MET A C 1
ATOM 665 O O . MET A 1 82 ? 3.708 -5.082 10.230 1.00 95.06 82 MET A O 1
ATOM 669 N N . VAL A 1 83 ? 3.853 -2.886 9.787 1.00 95.62 83 VAL A N 1
ATOM 670 C CA . VAL A 1 83 ? 4.626 -2.554 10.997 1.00 95.62 83 VAL A CA 1
ATOM 671 C C . VAL A 1 83 ? 3.831 -2.892 12.258 1.00 95.62 83 VAL A C 1
ATOM 673 O O . VAL A 1 83 ? 4.373 -3.498 13.178 1.00 95.62 83 VAL A O 1
ATOM 676 N N . ASN A 1 84 ? 2.532 -2.575 12.288 1.00 95.75 84 ASN A N 1
ATOM 677 C CA . ASN A 1 84 ? 1.676 -2.923 13.424 1.00 95.75 84 ASN A CA 1
ATOM 678 C C . ASN A 1 84 ? 1.562 -4.441 13.632 1.00 95.75 84 ASN A C 1
ATOM 680 O O . ASN A 1 84 ? 1.513 -4.885 14.773 1.00 95.75 84 ASN A O 1
ATOM 684 N N . ALA A 1 85 ? 1.533 -5.233 12.555 1.00 94.19 85 ALA A N 1
ATOM 685 C CA . ALA A 1 85 ? 1.548 -6.692 12.655 1.00 94.19 85 ALA A CA 1
ATOM 686 C C . ALA A 1 85 ? 2.907 -7.218 13.145 1.00 94.19 85 ALA A C 1
ATOM 688 O O . ALA A 1 85 ? 2.961 -8.049 14.043 1.00 94.19 85 ALA A O 1
ATOM 689 N N . LEU A 1 86 ? 4.005 -6.707 12.583 1.00 95.12 86 LEU A N 1
ATOM 690 C CA . LEU A 1 86 ? 5.359 -7.157 12.902 1.00 95.12 86 LEU A CA 1
ATOM 691 C C . LEU A 1 86 ? 5.732 -6.912 14.372 1.00 95.12 86 LEU A C 1
ATOM 693 O O . LEU A 1 86 ? 6.412 -7.739 14.972 1.00 95.12 86 LEU A O 1
ATOM 697 N N . TYR A 1 87 ? 5.304 -5.784 14.943 1.00 95.88 87 TYR A N 1
ATOM 698 C CA . TYR A 1 87 ? 5.658 -5.377 16.308 1.00 95.88 87 TYR A CA 1
ATOM 699 C C . TYR A 1 87 ? 4.598 -5.708 17.365 1.00 95.88 87 TYR A C 1
ATOM 701 O O . TYR A 1 87 ? 4.690 -5.221 18.491 1.00 95.88 87 TYR A O 1
ATOM 709 N N . GLY A 1 88 ? 3.599 -6.526 17.033 1.00 94.75 88 GLY A N 1
ATOM 710 C CA . GLY A 1 88 ? 2.609 -6.973 18.012 1.00 94.75 88 GLY A CA 1
ATOM 711 C C . GLY A 1 88 ? 1.627 -5.876 18.461 1.00 94.75 88 GLY A C 1
ATOM 712 O O . GLY A 1 88 ? 1.113 -5.907 19.579 1.00 94.75 88 GLY A O 1
ATOM 713 N N . CYS A 1 89 ? 1.415 -4.840 17.642 1.00 95.56 89 CYS A N 1
ATOM 714 C CA . CYS A 1 89 ? 0.522 -3.732 17.989 1.00 95.56 89 CYS A CA 1
ATOM 715 C C . CYS A 1 89 ? -0.956 -4.085 17.777 1.00 95.56 89 CYS A C 1
ATOM 717 O O . CYS A 1 89 ? -1.825 -3.461 18.383 1.00 95.56 89 CYS A O 1
ATOM 719 N N . LYS A 1 90 ? -1.257 -5.068 16.919 1.00 89.62 90 LYS A N 1
ATOM 720 C CA . LYS A 1 90 ? -2.637 -5.507 16.655 1.00 89.62 90 LYS A CA 1
ATOM 721 C C . LYS A 1 90 ? -3.243 -6.219 17.868 1.00 89.62 90 LYS A C 1
ATOM 723 O O . LYS A 1 90 ? -4.445 -6.152 18.082 1.00 89.62 90 LYS A O 1
ATOM 728 N N . GLU A 1 91 ? -2.396 -6.834 18.680 1.00 92.75 91 GLU A N 1
ATOM 729 C CA . GLU A 1 91 ? -2.708 -7.594 19.886 1.00 92.75 91 GLU A CA 1
ATOM 730 C C . GLU A 1 91 ? -2.943 -6.690 21.104 1.00 92.75 91 GLU A C 1
ATOM 732 O O . GLU A 1 91 ? -3.413 -7.157 22.138 1.00 92.75 91 GLU A O 1
ATOM 737 N N . MET A 1 92 ? -2.646 -5.389 20.996 1.00 95.69 92 MET A N 1
ATOM 738 C CA . MET A 1 92 ? -2.913 -4.421 22.067 1.00 95.69 92 MET A CA 1
ATOM 739 C C . MET A 1 92 ? -4.409 -4.165 22.275 1.00 95.69 92 MET A C 1
ATOM 741 O O . MET A 1 92 ? -4.808 -3.711 23.346 1.00 95.69 92 MET A O 1
ATOM 745 N N . CYS A 1 93 ? -5.226 -4.436 21.257 1.00 96.06 93 CYS A N 1
ATOM 746 C CA . CYS A 1 93 ? -6.671 -4.290 21.316 1.00 96.06 93 CYS A CA 1
ATOM 747 C C . CYS A 1 93 ? -7.341 -5.657 21.429 1.00 96.06 93 CYS A C 1
ATOM 749 O O . CYS A 1 93 ? -7.152 -6.525 20.581 1.00 96.06 93 CYS A O 1
ATOM 751 N N . ASP A 1 94 ? -8.166 -5.832 22.461 1.00 95.44 94 ASP A N 1
ATOM 752 C CA . ASP A 1 94 ? -8.946 -7.053 22.636 1.00 95.44 94 ASP A CA 1
ATOM 753 C C . ASP A 1 94 ? -10.014 -7.156 21.537 1.00 95.44 94 ASP A C 1
ATOM 755 O O . ASP A 1 94 ? -10.884 -6.291 21.397 1.00 95.44 94 ASP A O 1
ATOM 759 N N . SER A 1 95 ? -9.960 -8.236 20.760 1.00 91.81 95 SER A N 1
ATOM 760 C CA . SER A 1 95 ? -10.911 -8.534 19.685 1.00 91.81 95 SER A CA 1
ATOM 761 C C . SER A 1 95 ? -12.382 -8.575 20.127 1.00 91.81 95 SER A C 1
ATOM 763 O O . SER A 1 95 ? -13.258 -8.348 19.300 1.00 91.81 95 SER A O 1
ATOM 765 N N . ALA A 1 96 ? -12.671 -8.839 21.407 1.00 93.94 96 ALA A N 1
ATOM 766 C CA . ALA A 1 96 ? -14.035 -8.918 21.927 1.00 93.94 96 ALA A CA 1
ATOM 767 C C . ALA A 1 96 ? -14.640 -7.549 22.280 1.00 93.94 96 ALA A C 1
ATOM 769 O O . ALA A 1 96 ? -15.862 -7.421 22.343 1.00 93.94 96 ALA A O 1
ATOM 770 N N . THR A 1 97 ? -13.806 -6.538 22.545 1.00 95.75 97 THR A N 1
ATOM 771 C CA . THR A 1 97 ? -14.258 -5.218 23.030 1.00 95.75 97 THR A CA 1
ATOM 772 C C . THR A 1 97 ? -13.864 -4.059 22.121 1.00 95.75 97 THR A C 1
ATOM 774 O O . THR A 1 97 ? -14.424 -2.968 22.238 1.00 95.75 97 THR A O 1
ATOM 777 N N . SER A 1 98 ? -12.906 -4.276 21.222 1.00 96.56 98 SER A N 1
ATOM 778 C CA . SER A 1 98 ? -12.469 -3.274 20.256 1.00 96.56 98 SER A CA 1
ATOM 779 C C . SER A 1 98 ? -13.497 -3.039 19.152 1.00 96.56 98 SER A C 1
ATOM 781 O O . SER A 1 98 ? -14.397 -3.842 18.902 1.00 96.56 98 SER A O 1
ATOM 783 N N . VAL A 1 99 ? -13.371 -1.884 18.503 1.00 97.56 99 VAL A N 1
ATOM 784 C CA . VAL A 1 99 ? -14.230 -1.495 17.389 1.00 97.56 99 VAL A CA 1
ATOM 785 C C . VAL A 1 99 ? -14.077 -2.454 16.201 1.00 97.56 99 VAL A C 1
ATOM 787 O O . VAL A 1 99 ? -12.971 -2.835 15.817 1.00 97.56 99 VAL A O 1
ATOM 790 N N . ASP A 1 100 ? -15.203 -2.808 15.585 1.00 96.62 100 ASP A N 1
ATOM 791 C CA . ASP A 1 100 ? -15.249 -3.613 14.365 1.00 96.62 100 ASP A CA 1
ATOM 792 C C . ASP A 1 100 ? -14.950 -2.734 13.139 1.00 96.62 100 ASP A C 1
ATOM 794 O O . ASP A 1 100 ? -15.796 -1.981 12.649 1.00 96.62 100 ASP A O 1
ATOM 798 N N . CYS A 1 101 ? -13.710 -2.803 12.657 1.00 96.38 101 CYS A N 1
ATOM 799 C CA . CYS A 1 101 ? -13.253 -1.997 11.533 1.00 96.38 101 CYS A CA 1
ATOM 800 C C . CYS A 1 101 ? -13.740 -2.532 10.186 1.00 96.38 101 CYS A C 1
ATOM 802 O O . CYS A 1 101 ? -13.515 -3.687 9.822 1.00 96.38 101 CYS A O 1
ATOM 804 N N . LYS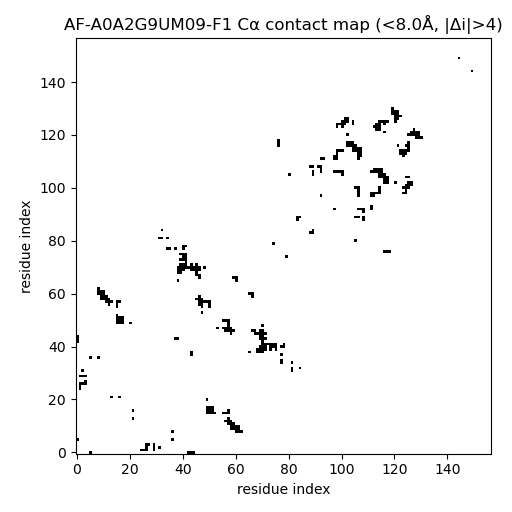 A 1 102 ? -14.344 -1.654 9.383 1.00 96.25 102 LYS A N 1
ATOM 805 C CA . LYS A 1 102 ? -14.768 -1.952 8.011 1.00 96.25 102 LYS A CA 1
ATOM 806 C C . LYS A 1 102 ? -13.703 -1.561 6.997 1.00 96.25 102 LYS A C 1
ATOM 808 O O . LYS A 1 102 ? -12.669 -0.984 7.324 1.00 96.25 102 LYS A O 1
ATOM 813 N N . MET A 1 103 ? -13.942 -1.947 5.744 1.00 94.31 103 MET A N 1
ATOM 814 C CA . MET A 1 103 ? -13.100 -1.593 4.595 1.00 94.31 103 MET A CA 1
ATOM 815 C C . MET A 1 103 ? -11.623 -1.973 4.758 1.00 94.31 103 MET A C 1
ATOM 817 O O . MET A 1 103 ? -10.759 -1.330 4.184 1.00 94.31 103 MET A O 1
ATOM 821 N N . ARG A 1 104 ? -11.327 -3.049 5.503 1.00 92.50 104 ARG A N 1
ATOM 822 C CA . ARG A 1 104 ? -9.959 -3.502 5.835 1.00 92.50 104 ARG A CA 1
ATOM 823 C C . ARG A 1 104 ? -9.158 -2.531 6.719 1.00 92.50 104 ARG A C 1
ATOM 825 O O . ARG A 1 104 ? -7.931 -2.613 6.750 1.00 92.50 104 ARG A O 1
ATOM 832 N N . GLY A 1 105 ? -9.834 -1.644 7.451 1.00 94.81 105 GLY A N 1
ATOM 833 C CA . GLY A 1 105 ? -9.242 -0.932 8.584 1.00 94.81 105 GLY A CA 1
ATOM 834 C C . GLY A 1 105 ? -8.816 -1.887 9.705 1.00 94.81 105 GLY A C 1
ATOM 835 O O . GLY A 1 105 ? -9.210 -3.054 9.724 1.00 94.81 105 GLY A O 1
ATOM 836 N N . PHE A 1 106 ? -8.028 -1.389 10.655 1.00 95.75 106 PHE A N 1
ATOM 837 C CA . PHE A 1 106 ? -7.654 -2.137 11.862 1.00 95.75 106 PHE A CA 1
ATOM 838 C C . PHE A 1 106 ? -7.779 -1.258 13.117 1.00 95.75 106 PHE A C 1
ATOM 840 O O . PHE A 1 106 ? -7.641 -0.034 13.002 1.00 95.75 106 PHE A O 1
ATOM 847 N N . PRO A 1 107 ? -8.046 -1.838 14.306 1.00 97.12 107 PRO A N 1
ATOM 848 C CA . PRO A 1 107 ? -8.160 -1.069 15.543 1.00 97.12 107 PRO A CA 1
ATOM 849 C C . PRO A 1 107 ? -6.898 -0.252 15.813 1.00 97.12 107 PRO A C 1
ATOM 851 O O . PRO A 1 107 ? -5.781 -0.750 15.669 1.00 97.12 107 PRO A O 1
ATOM 854 N N . ASN A 1 108 ? -7.059 1.009 16.204 1.00 97.00 108 ASN A N 1
ATOM 855 C CA . ASN A 1 108 ? -5.934 1.863 16.548 1.00 97.00 108 ASN A CA 1
ATOM 856 C C . ASN A 1 108 ? -5.316 1.383 17.876 1.00 97.00 108 ASN A C 1
ATOM 858 O O . ASN A 1 108 ? -5.987 1.465 18.904 1.00 97.00 108 ASN A O 1
ATOM 862 N N . PRO A 1 109 ? -4.033 0.974 17.913 1.00 96.25 109 PRO A N 1
ATOM 863 C CA . PRO A 1 109 ? -3.408 0.448 19.133 1.00 96.25 109 PRO A CA 1
ATOM 864 C C . PRO A 1 109 ? -3.347 1.446 20.297 1.00 96.25 109 PRO A C 1
ATOM 866 O O . PRO A 1 109 ? -3.125 1.060 21.440 1.00 96.25 109 PRO A O 1
ATOM 869 N N . ARG A 1 110 ? -3.517 2.748 20.022 1.00 95.75 110 ARG A N 1
ATOM 870 C CA . ARG A 1 110 ? -3.576 3.806 21.045 1.00 95.75 110 ARG A CA 1
ATOM 871 C C . ARG A 1 110 ? -5.002 4.122 21.498 1.00 95.75 110 ARG A C 1
ATOM 873 O O . ARG A 1 110 ? -5.175 4.816 22.494 1.00 95.75 110 ARG A O 1
ATOM 880 N N . ASN A 1 111 ? -6.011 3.678 20.750 1.00 96.81 111 ASN A N 1
ATOM 881 C CA . ASN A 1 111 ? -7.423 3.865 21.060 1.00 96.81 111 ASN A CA 1
ATOM 882 C C . ASN A 1 111 ? -8.264 2.781 20.366 1.00 96.81 111 ASN A C 1
ATOM 884 O O . ASN A 1 111 ? -8.718 2.963 19.238 1.00 96.81 111 ASN A O 1
ATOM 888 N N . CYS A 1 112 ? -8.510 1.679 21.072 1.00 97.31 112 CYS A N 1
ATOM 889 C CA . CYS A 1 112 ? -9.203 0.508 20.535 1.00 97.31 112 CYS A CA 1
ATOM 890 C C . CYS A 1 112 ? -10.686 0.732 20.195 1.00 97.31 112 CYS A C 1
ATOM 892 O O . CYS A 1 112 ? -11.320 -0.175 19.664 1.00 97.31 112 CYS A O 1
ATOM 894 N N . SER A 1 113 ? -11.245 1.913 20.474 1.00 97.69 113 SER A N 1
ATOM 895 C CA . SER A 1 113 ? -12.597 2.301 20.054 1.00 97.69 113 SER A CA 1
ATOM 896 C C . SER A 1 113 ? -12.621 3.048 18.714 1.00 97.69 113 SER A C 1
ATOM 898 O O . SER A 1 113 ? -13.693 3.445 18.267 1.00 97.69 113 SER A O 1
ATOM 900 N N . LYS A 1 114 ? -11.463 3.264 18.072 1.00 97.38 114 LYS A N 1
ATOM 901 C CA . LYS A 1 114 ? -11.346 3.916 16.760 1.00 97.38 114 LYS A CA 1
ATOM 902 C C . LYS A 1 114 ? -10.478 3.095 15.816 1.00 97.38 114 LYS A C 1
ATOM 904 O O . LYS A 1 114 ? -9.452 2.552 16.218 1.00 97.38 114 LYS A O 1
ATOM 909 N N . CYS A 1 115 ? -10.846 3.057 14.545 1.00 97.19 115 CYS A N 1
ATOM 910 C CA . CYS A 1 115 ? -10.053 2.407 13.511 1.00 97.19 115 CYS A CA 1
ATOM 911 C C . CYS A 1 115 ? -8.988 3.334 12.917 1.00 97.19 115 CYS A C 1
ATOM 913 O O . CYS A 1 115 ? -9.161 4.549 12.816 1.00 97.19 115 CYS A O 1
ATOM 915 N N . VAL A 1 116 ? -7.889 2.737 12.460 1.00 96.38 116 VAL A N 1
ATOM 916 C CA . VAL A 1 116 ? -7.037 3.320 11.423 1.00 96.38 116 VAL A CA 1
ATOM 917 C C . VAL A 1 116 ? -7.618 2.898 10.077 1.00 96.38 116 VAL A C 1
ATOM 919 O O . VAL A 1 116 ? -7.774 1.702 9.815 1.00 96.38 116 VAL A O 1
ATOM 922 N N . CYS A 1 117 ? -7.946 3.875 9.234 1.00 96.31 117 CYS A N 1
ATOM 923 C CA . CYS A 1 117 ? -8.657 3.643 7.980 1.00 96.31 117 CYS A CA 1
ATOM 924 C C . CYS A 1 117 ? -7.738 3.716 6.757 1.00 96.31 117 CYS A C 1
ATOM 926 O O . CYS A 1 117 ? -6.815 4.536 6.735 1.00 96.31 117 CYS A O 1
ATOM 928 N N . PRO A 1 118 ? -7.997 2.907 5.716 1.00 94.50 118 PRO A N 1
ATOM 929 C CA . PRO A 1 118 ? -7.383 3.111 4.412 1.00 94.50 118 PRO A CA 1
ATOM 930 C C . PRO A 1 118 ? -7.778 4.463 3.809 1.00 94.50 118 PRO A C 1
ATOM 932 O O . PRO A 1 118 ? -8.801 5.050 4.168 1.00 94.50 118 PRO A O 1
ATOM 935 N N . GLY A 1 119 ? -6.983 4.935 2.846 1.00 90.62 119 GLY A N 1
ATOM 936 C CA . GLY A 1 119 ? -7.240 6.195 2.146 1.00 90.62 119 GLY A CA 1
ATOM 937 C C . GLY A 1 119 ? -8.652 6.265 1.552 1.00 90.62 119 GLY A C 1
ATOM 938 O O . GLY A 1 119 ? -9.158 5.284 1.009 1.00 90.62 119 GLY A O 1
ATOM 939 N N . GLY A 1 120 ? -9.290 7.430 1.675 1.00 91.31 120 GLY A N 1
ATOM 940 C CA . GLY A 1 120 ? -10.671 7.666 1.240 1.00 91.31 120 GLY A CA 1
ATOM 941 C C . GLY A 1 120 ? -11.754 7.286 2.259 1.00 91.31 120 GLY A C 1
ATOM 942 O O . GLY A 1 120 ? -12.890 7.734 2.104 1.00 91.31 120 GLY A O 1
ATOM 943 N N . TYR A 1 121 ? -11.416 6.548 3.322 1.00 94.94 121 TYR A N 1
ATOM 944 C CA . TYR A 1 121 ? -12.351 6.151 4.380 1.00 94.94 121 TYR A CA 1
ATOM 945 C C . TYR A 1 121 ? -12.063 6.860 5.710 1.00 94.94 121 TYR A C 1
ATOM 947 O O . TYR A 1 121 ? -10.929 7.241 6.000 1.00 94.94 121 TYR A O 1
ATOM 955 N N . GLY A 1 122 ? -13.099 7.029 6.529 1.00 93.38 122 GLY A N 1
ATOM 956 C CA . GLY A 1 122 ? -13.037 7.688 7.831 1.00 93.38 122 GLY A CA 1
ATOM 957 C C . GLY A 1 122 ? -14.148 7.242 8.784 1.00 93.38 122 GLY A C 1
ATOM 958 O O . GLY A 1 122 ? -14.878 6.284 8.518 1.00 93.38 122 GLY A O 1
ATOM 959 N N . GLY A 1 123 ? -14.265 7.948 9.907 1.00 94.88 123 GLY A N 1
ATOM 960 C CA . GLY A 1 123 ? -15.142 7.569 11.015 1.00 94.88 123 GLY A CA 1
ATOM 961 C C . GLY A 1 123 ? -14.535 6.481 11.903 1.00 94.88 123 GLY A C 1
ATOM 962 O O . GLY A 1 123 ? -13.524 5.864 11.564 1.00 94.88 123 GLY A O 1
ATOM 963 N N . ASP A 1 124 ? -15.171 6.219 13.045 1.00 96.38 124 ASP A N 1
ATOM 964 C CA . ASP A 1 124 ? -14.639 5.280 14.046 1.00 96.38 124 ASP A CA 1
ATOM 965 C C . ASP A 1 124 ? -14.558 3.835 13.530 1.00 96.38 124 ASP A C 1
ATOM 967 O O . ASP A 1 124 ? -13.737 3.073 14.029 1.00 96.38 124 ASP A O 1
ATOM 971 N N . GLN A 1 125 ? -15.349 3.487 12.505 1.00 97.06 125 GLN A N 1
ATOM 972 C CA . GLN A 1 125 ? -15.425 2.158 11.881 1.00 97.06 125 GLN A CA 1
ATOM 973 C C . GLN A 1 125 ? -14.940 2.115 10.418 1.00 97.06 125 GLN A C 1
ATOM 975 O O . GLN A 1 125 ? -15.070 1.076 9.774 1.00 97.06 125 GLN A O 1
ATOM 980 N N . CYS A 1 126 ? -14.400 3.205 9.860 1.00 96.94 126 CYS A N 1
ATOM 981 C CA . CYS A 1 126 ? -14.030 3.300 8.433 1.00 96.94 126 CYS A CA 1
ATOM 982 C C . CYS A 1 126 ? -15.204 3.127 7.449 1.00 96.94 126 CYS A C 1
ATOM 984 O O . CYS A 1 126 ? -15.028 2.626 6.337 1.00 96.94 126 CYS A O 1
ATOM 986 N N . THR A 1 127 ? -16.414 3.506 7.860 1.00 95.88 127 THR A N 1
ATOM 987 C CA . THR A 1 127 ? -17.632 3.434 7.035 1.00 95.88 127 THR A CA 1
ATOM 988 C C . THR A 1 127 ? -17.980 4.759 6.363 1.00 95.88 127 THR A C 1
ATOM 990 O O . THR A 1 127 ? -18.814 4.785 5.459 1.00 95.88 127 THR A O 1
ATOM 993 N N . GLU A 1 128 ? -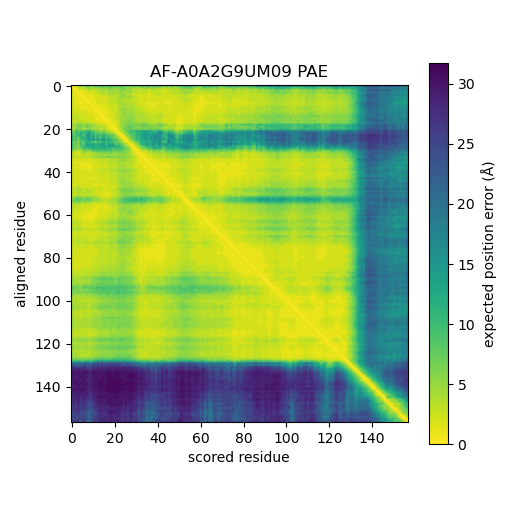17.347 5.856 6.773 1.00 94.44 128 GLU A N 1
ATOM 994 C CA . GLU A 1 128 ? -17.576 7.181 6.207 1.00 94.44 128 GLU A CA 1
ATOM 995 C C . GLU A 1 128 ? -16.621 7.422 5.036 1.00 94.44 128 GLU A C 1
ATOM 997 O O . GLU A 1 128 ? -15.476 6.967 5.054 1.00 94.44 128 GLU A O 1
ATOM 1002 N N . ARG A 1 129 ? -17.063 8.169 4.018 1.00 88.31 129 ARG A N 1
ATOM 1003 C CA . ARG A 1 129 ? -16.152 8.704 3.000 1.00 88.31 129 ARG A CA 1
ATOM 1004 C C . ARG A 1 129 ? -15.513 9.972 3.550 1.00 88.31 129 ARG A C 1
ATOM 1006 O O . ARG A 1 129 ? -16.214 10.877 4.004 1.00 88.31 129 ARG A O 1
ATOM 1013 N N . ASN A 1 130 ? -14.187 10.046 3.502 1.00 67.25 130 ASN A N 1
ATOM 1014 C CA . ASN A 1 130 ? -13.489 11.267 3.872 1.00 67.25 130 ASN A CA 1
ATOM 1015 C C . ASN A 1 130 ? -13.716 12.327 2.780 1.00 67.25 130 ASN A C 1
ATOM 1017 O O . ASN A 1 130 ? -12.996 12.373 1.784 1.00 67.25 130 ASN A O 1
ATOM 1021 N N . ASN A 1 131 ? -14.728 13.176 2.970 1.00 57.56 131 ASN A N 1
ATOM 1022 C CA . ASN A 1 131 ? -15.034 14.285 2.062 1.00 57.56 131 ASN A CA 1
ATOM 1023 C C . ASN A 1 131 ? -13.975 15.406 2.115 1.00 57.56 131 ASN A C 1
ATOM 1025 O O . ASN A 1 131 ? -13.985 16.286 1.261 1.00 57.56 131 ASN A O 1
ATOM 1029 N N . ASN A 1 132 ? -13.016 15.360 3.049 1.00 47.84 132 ASN A N 1
ATOM 1030 C CA . ASN A 1 132 ? -11.938 16.349 3.161 1.00 47.84 132 ASN A CA 1
ATOM 1031 C C . ASN A 1 132 ? -10.741 16.062 2.235 1.00 47.84 132 ASN A C 1
ATOM 1033 O O . ASN A 1 132 ? -9.614 16.433 2.546 1.00 47.84 132 ASN A O 1
ATOM 1037 N N . HIS A 1 133 ? -10.964 15.450 1.069 1.00 48.44 133 HIS A N 1
ATOM 1038 C CA . HIS A 1 133 ? -10.014 15.564 -0.046 1.00 48.44 133 HIS A CA 1
ATOM 1039 C C . HIS A 1 133 ? -10.182 16.878 -0.835 1.00 48.44 133 HIS A C 1
ATOM 1041 O O . HIS A 1 133 ? -9.454 17.111 -1.795 1.00 48.44 133 HIS A O 1
ATOM 1047 N N . THR A 1 134 ? -11.090 17.769 -0.414 1.00 40.84 134 THR A N 1
ATOM 1048 C CA . THR A 1 134 ? -11.254 19.125 -0.966 1.00 40.84 134 THR A CA 1
ATOM 1049 C C . THR A 1 134 ? -10.689 20.218 -0.055 1.00 40.84 134 THR A C 1
ATOM 1051 O O . THR A 1 134 ? -11.331 21.246 0.148 1.00 40.84 134 THR A O 1
ATOM 1054 N N . SER A 1 135 ? -9.492 20.033 0.499 1.00 37.44 135 SER A N 1
ATOM 1055 C CA . SER A 1 135 ? -8.739 21.148 1.085 1.00 37.44 135 SER A CA 1
ATOM 1056 C C . SER A 1 135 ? -7.362 21.258 0.431 1.00 37.44 135 SER A C 1
ATOM 1058 O O . SER A 1 135 ? -6.422 20.570 0.813 1.00 37.44 135 SER A O 1
ATOM 1060 N N . GLU A 1 136 ? -7.325 22.133 -0.577 1.00 34.91 136 GLU A N 1
ATOM 1061 C CA . GLU A 1 136 ? -6.191 22.957 -1.016 1.00 34.91 136 GLU A CA 1
ATOM 1062 C C . GLU A 1 136 ? -4.897 22.242 -1.452 1.00 34.91 136 GLU A C 1
ATOM 1064 O O . GLU A 1 136 ? -3.917 22.150 -0.718 1.00 34.91 136 GLU A O 1
ATOM 1069 N N . LEU A 1 137 ? -4.841 21.882 -2.738 1.00 31.95 137 LEU A N 1
ATOM 1070 C CA . LEU A 1 137 ? -3.606 21.988 -3.519 1.00 31.95 137 LEU A CA 1
ATOM 1071 C C . LEU A 1 137 ? -3.793 23.131 -4.531 1.00 31.95 137 LEU A C 1
ATOM 1073 O O . LEU A 1 137 ? -4.731 23.073 -5.331 1.00 31.95 137 LEU A O 1
ATOM 1077 N N . PRO A 1 138 ? -2.953 24.183 -4.526 1.00 33.31 138 PRO A N 1
ATOM 1078 C CA . PRO A 1 138 ? -3.010 25.204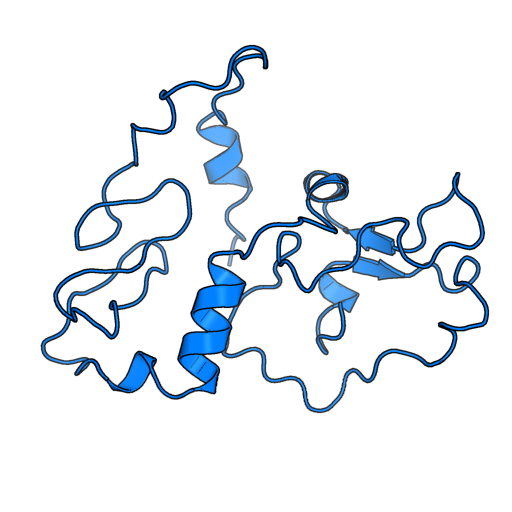 -5.556 1.00 33.31 138 PRO A CA 1
ATOM 1079 C C . PRO A 1 138 ? -2.419 24.623 -6.847 1.00 33.31 138 PRO A C 1
ATOM 1081 O O . PRO A 1 138 ? -1.209 24.457 -6.967 1.00 33.31 138 PRO A O 1
ATOM 1084 N N . GLY A 1 139 ? -3.289 24.318 -7.810 1.00 40.38 139 GLY A N 1
ATOM 1085 C CA . GLY A 1 139 ? -2.906 23.972 -9.181 1.00 40.38 139 GLY A CA 1
ATOM 1086 C C . GLY A 1 139 ? -2.699 22.478 -9.433 1.00 40.38 139 GLY A C 1
ATOM 1087 O O . GLY A 1 139 ? -1.575 21.990 -9.466 1.00 40.38 139 GLY A O 1
ATOM 1088 N N . GLY A 1 140 ? -3.791 21.764 -9.693 1.00 31.73 140 GLY A N 1
ATOM 1089 C CA . GLY A 1 140 ? -3.774 20.417 -10.259 1.00 31.73 140 GLY A CA 1
ATOM 1090 C C . GLY A 1 140 ? -5.199 19.998 -10.594 1.00 31.73 140 GLY A C 1
ATOM 1091 O O . GLY A 1 140 ? -6.075 20.088 -9.739 1.00 31.73 140 GLY A O 1
ATOM 1092 N N . GLU A 1 141 ? -5.448 19.645 -11.851 1.00 33.31 141 GLU A N 1
ATOM 1093 C CA . GLU A 1 141 ? -6.783 19.413 -12.403 1.00 33.31 141 GLU A CA 1
ATOM 1094 C C . GLU A 1 141 ? -7.589 18.365 -11.624 1.00 33.31 141 GLU A C 1
ATOM 1096 O O . GLU A 1 141 ? -7.095 17.328 -11.182 1.00 33.31 141 GLU A O 1
ATOM 1101 N N . THR A 1 142 ? -8.871 18.678 -11.465 1.00 37.19 142 THR A N 1
ATOM 1102 C CA . THR A 1 142 ? -9.879 17.890 -10.770 1.00 37.19 142 THR A CA 1
ATOM 1103 C C . THR A 1 142 ? -10.163 16.589 -11.514 1.00 37.19 142 THR A C 1
ATOM 1105 O O . THR A 1 142 ? -10.890 16.577 -12.505 1.00 37.19 142 THR A O 1
ATOM 1108 N N . GLY A 1 143 ? -9.646 15.484 -10.993 1.00 34.12 143 GLY A N 1
ATOM 1109 C CA . GLY A 1 143 ? -10.130 14.145 -11.295 1.00 34.12 143 GLY A CA 1
ATOM 1110 C C . GLY A 1 143 ? -10.593 13.487 -10.006 1.00 34.12 143 GLY A C 1
ATOM 1111 O O . GLY A 1 143 ? -9.808 12.820 -9.338 1.00 34.12 143 GLY A O 1
ATOM 1112 N N . SER A 1 144 ? -11.858 13.677 -9.623 1.00 35.00 144 SER A N 1
ATOM 1113 C CA . SER A 1 144 ? -12.493 12.737 -8.697 1.00 35.00 144 SER A CA 1
ATOM 1114 C C . SER A 1 144 ? -12.383 11.350 -9.337 1.00 35.00 144 SER A C 1
ATOM 1116 O O . SER A 1 144 ? -12.781 11.224 -10.498 1.00 35.00 144 SER A O 1
ATOM 1118 N N . PRO A 1 145 ? -11.861 10.313 -8.656 1.00 37.81 145 PRO A N 1
ATOM 1119 C CA . PRO A 1 145 ? -11.988 8.963 -9.176 1.00 37.81 145 PRO A CA 1
ATOM 1120 C C . PRO A 1 145 ? -13.484 8.715 -9.351 1.00 37.81 145 PRO A C 1
ATOM 1122 O O . PRO A 1 145 ? -14.240 8.794 -8.379 1.00 37.81 145 PRO A O 1
ATOM 1125 N N . SER A 1 146 ? -13.926 8.516 -10.592 1.00 37.06 146 SER A N 1
ATOM 1126 C CA . SER A 1 146 ? -15.304 8.132 -10.866 1.00 37.06 146 SER A CA 1
ATOM 1127 C C . SER A 1 146 ? -15.620 6.887 -10.034 1.00 37.06 146 SER A C 1
ATOM 1129 O 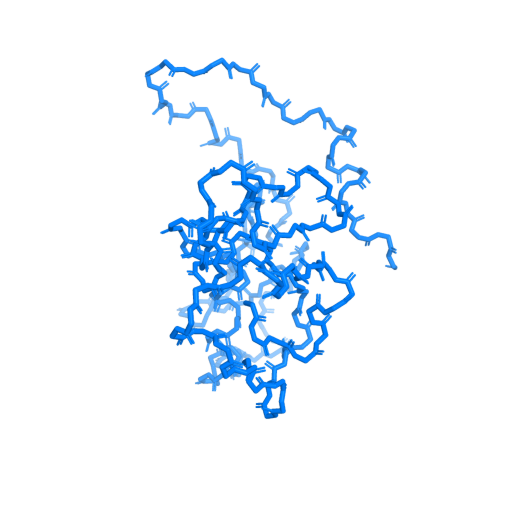O . SER A 1 146 ? -14.745 6.049 -9.799 1.00 37.06 146 SER A O 1
ATOM 1131 N N . ASP A 1 147 ? -16.867 6.732 -9.582 1.00 36.94 147 ASP A N 1
ATOM 1132 C CA . ASP A 1 147 ? -17.302 5.546 -8.823 1.00 36.94 147 ASP A CA 1
ATOM 1133 C C . ASP A 1 147 ? -17.046 4.217 -9.582 1.00 36.94 147 ASP A C 1
ATOM 1135 O O . ASP A 1 147 ? -17.143 3.132 -9.008 1.00 36.94 147 ASP A O 1
ATOM 1139 N N . GLU A 1 148 ? -16.682 4.295 -10.864 1.00 29.88 148 GLU A N 1
ATOM 1140 C CA . GLU A 1 148 ? -16.214 3.203 -11.713 1.00 29.88 148 GLU A CA 1
ATOM 1141 C C . GLU A 1 148 ? -14.758 2.779 -11.422 1.00 29.88 148 GLU A C 1
ATOM 1143 O O . GLU A 1 148 ? -14.486 1.582 -11.378 1.00 29.88 148 GLU A O 1
ATOM 1148 N N . TYR A 1 149 ? -13.843 3.708 -11.108 1.00 39.44 149 TYR A N 1
ATOM 1149 C CA . TYR A 1 149 ? -12.444 3.406 -10.755 1.00 39.44 149 TYR A CA 1
ATOM 1150 C C . TYR A 1 149 ? -12.349 2.653 -9.420 1.00 39.44 149 TYR A C 1
ATOM 1152 O O . TYR A 1 149 ? -11.666 1.643 -9.297 1.00 39.44 149 TYR A O 1
ATOM 1160 N N . GLN A 1 150 ? -13.121 3.058 -8.408 1.00 42.75 150 GLN A N 1
ATOM 1161 C CA . GLN A 1 150 ? -13.107 2.336 -7.130 1.00 42.75 150 GLN A CA 1
ATOM 1162 C C . GLN A 1 150 ? -13.826 0.982 -7.193 1.00 42.75 150 GLN A C 1
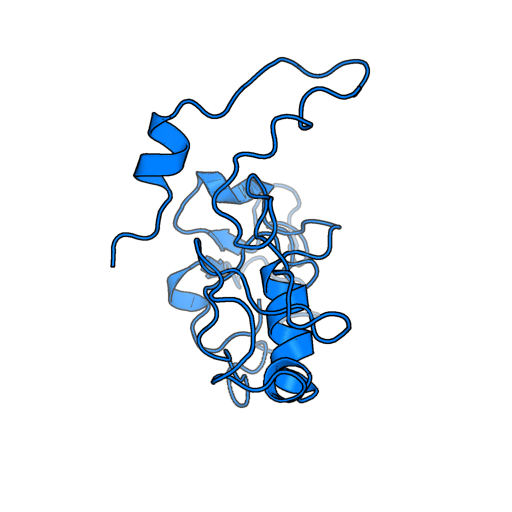ATOM 1164 O O . GLN A 1 150 ? -13.395 0.050 -6.524 1.00 42.75 150 GLN A O 1
ATOM 1169 N N . LYS A 1 151 ? -14.868 0.825 -8.025 1.00 35.53 151 LYS A N 1
ATOM 1170 C CA . LYS A 1 151 ? -15.519 -0.481 -8.252 1.00 35.53 151 LYS A CA 1
ATOM 1171 C C . LYS A 1 151 ? -14.656 -1.451 -9.060 1.00 35.53 151 LYS A C 1
ATOM 1173 O O . LYS A 1 151 ? -14.749 -2.656 -8.825 1.00 35.53 151 LYS A O 1
ATOM 1178 N N . ASN A 1 152 ? -13.839 -0.949 -9.986 1.00 33.62 152 ASN A N 1
ATOM 1179 C CA . ASN A 1 152 ? -13.020 -1.778 -10.870 1.00 33.62 152 ASN A CA 1
ATOM 1180 C C . ASN A 1 152 ? -11.635 -2.116 -10.292 1.00 33.62 152 ASN A C 1
ATOM 1182 O O . ASN A 1 152 ? -11.087 -3.152 -10.662 1.00 33.62 152 ASN A O 1
ATOM 1186 N N . HIS A 1 153 ? -11.120 -1.329 -9.339 1.00 43.88 153 HIS A N 1
ATOM 1187 C CA . HIS A 1 153 ? -9.809 -1.544 -8.701 1.00 43.88 153 HIS A CA 1
ATOM 1188 C C . HIS A 1 153 ? -9.891 -2.125 -7.278 1.00 43.88 153 HIS A C 1
ATOM 1190 O O . HIS A 1 153 ? -8.889 -2.205 -6.564 1.00 43.88 153 HIS A O 1
ATOM 1196 N N . HIS A 1 154 ? -11.064 -2.613 -6.861 1.00 37.75 154 HIS A N 1
ATOM 1197 C CA . HIS A 1 154 ? -11.109 -3.661 -5.844 1.00 37.75 154 HIS A CA 1
ATOM 1198 C C . HIS A 1 154 ? -10.496 -4.932 -6.450 1.00 37.75 154 HIS A C 1
ATOM 1200 O O . HIS A 1 154 ? -10.988 -5.385 -7.487 1.00 37.75 154 HIS A O 1
ATOM 1206 N N . PRO A 1 155 ? -9.476 -5.563 -5.834 1.00 32.72 155 PRO A N 1
ATOM 1207 C CA . PRO A 1 155 ? -9.094 -6.907 -6.235 1.00 32.72 155 PRO A CA 1
ATOM 1208 C C . PRO A 1 155 ? -10.320 -7.799 -6.033 1.00 32.72 155 PRO A C 1
ATOM 1210 O O . PRO A 1 155 ? -10.716 -8.063 -4.897 1.00 32.72 155 PRO A O 1
ATOM 1213 N N . LYS A 1 156 ? -10.955 -8.192 -7.143 1.00 25.97 156 LYS A N 1
ATOM 1214 C CA . LYS A 1 156 ? -12.004 -9.206 -7.163 1.00 25.97 156 LYS A CA 1
ATOM 1215 C C . LYS A 1 156 ? -11.375 -10.512 -6.692 1.00 25.97 156 LYS A C 1
ATOM 1217 O O . LYS A 1 156 ? -10.724 -11.193 -7.478 1.00 25.97 156 LYS A O 1
ATOM 1222 N N . TYR A 1 157 ? -11.573 -10.817 -5.417 1.00 35.84 157 TYR A N 1
ATOM 1223 C CA . TYR A 1 157 ? -11.507 -12.155 -4.849 1.00 35.84 157 TYR A CA 1
ATOM 1224 C C . TYR A 1 157 ? -12.667 -12.287 -3.873 1.00 35.84 157 TYR A C 1
ATOM 1226 O O . TYR A 1 157 ? -12.773 -11.407 -2.985 1.00 35.84 157 TYR A O 1
#